Protein AF-A0A7C5IN12-F1 (afdb_monomer_lite)

Sequence (48 aa):
MQGEKITIQNGVLNVPNHPIIPFIEGDGIGTDVWAAASRVLQAAVNVA

Secondary structure (DSSP, 8-state):
---B--EEETTEEE--SSB-------STTHHHHHHHHHHHHH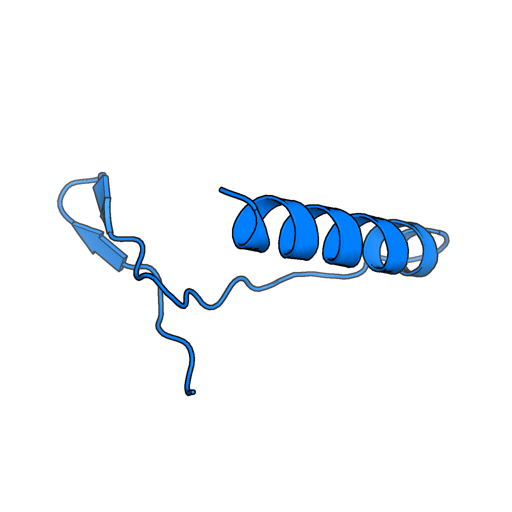HHHHH-

Foldseek 3Di:
DDADDWDDDPNDIDADLRHDDDDDQDDDCSVVVCVVVVVVVVVVSVVD

pLDDT: mean 95.03, std 7.19, range [59.81, 98.31]

Radius of gyration: 13.55 Å; chains: 1; bounding box: 32×20×32 Å

Structure (mmCIF, N/CA/C/O backbone):
data_AF-A0A7C5IN12-F1
#
_entry.id   AF-A0A7C5IN12-F1
#
loop_
_atom_site.group_PDB
_atom_site.id
_atom_site.type_symbol
_atom_site.label_atom_id
_atom_site.label_alt_id
_atom_site.label_comp_id
_atom_site.label_asym_id
_atom_site.label_entity_id
_atom_site.label_seq_id
_atom_site.pdbx_PDB_ins_code
_atom_site.Cartn_x
_atom_site.Cartn_y
_atom_site.Cartn_z
_atom_site.occupancy
_atom_site.B_iso_or_equiv
_atom_site.auth_seq_id
_atom_site.auth_comp_id
_atom_site.auth_asym_id
_atom_site.auth_atom_id
_atom_site.pdbx_PDB_model_num
ATOM 1 N N . MET A 1 1 ? -18.165 8.902 -4.986 1.00 59.81 1 MET A N 1
ATOM 2 C CA . MET A 1 1 ? -18.198 8.156 -3.709 1.00 59.81 1 MET A CA 1
ATOM 3 C C . MET A 1 1 ? -17.096 8.698 -2.824 1.00 59.81 1 MET A C 1
ATOM 5 O O . MET A 1 1 ? -16.025 8.987 -3.342 1.00 59.81 1 MET A O 1
ATOM 9 N N . GLN A 1 2 ? -17.369 8.906 -1.541 1.00 84.38 2 GLN A N 1
ATOM 10 C CA . GLN A 1 2 ? -16.384 9.400 -0.582 1.00 84.38 2 GLN A CA 1
ATOM 11 C C . GLN A 1 2 ? -15.845 8.203 0.207 1.00 84.38 2 GLN A C 1
ATOM 13 O O . GLN A 1 2 ? -16.639 7.377 0.642 1.00 84.38 2 GLN A O 1
ATOM 18 N N . GLY A 1 3 ? -14.520 8.067 0.312 1.00 93.75 3 GLY A N 1
ATOM 19 C CA . GLY A 1 3 ? -13.900 6.959 1.044 1.00 93.75 3 GLY A CA 1
ATOM 20 C C . GLY A 1 3 ? -14.078 7.081 2.559 1.00 93.75 3 GLY A C 1
ATOM 21 O O . GLY A 1 3 ? -14.287 8.175 3.086 1.00 93.75 3 GLY A O 1
ATOM 22 N N . GLU A 1 4 ? -13.947 5.959 3.257 1.00 97.62 4 GLU A N 1
ATOM 23 C CA . GLU A 1 4 ? -14.149 5.830 4.699 1.00 97.62 4 GLU A CA 1
ATOM 24 C C . GLU A 1 4 ? -12.875 5.342 5.405 1.00 97.62 4 GLU A C 1
ATOM 26 O O . GLU A 1 4 ? -12.048 4.624 4.839 1.00 97.62 4 GLU A O 1
ATOM 31 N N . LYS A 1 5 ? -12.685 5.739 6.666 1.00 97.75 5 LYS A N 1
ATOM 32 C CA . LYS A 1 5 ? -11.524 5.310 7.459 1.00 97.75 5 LYS A CA 1
ATOM 33 C C . LYS A 1 5 ? -11.709 3.875 7.948 1.00 97.75 5 LYS A C 1
ATOM 35 O O . LYS A 1 5 ? -12.781 3.509 8.418 1.00 97.75 5 LYS A O 1
ATOM 40 N N . ILE A 1 6 ? -10.626 3.105 7.933 1.00 98.06 6 ILE A N 1
ATOM 41 C CA . ILE A 1 6 ? -10.549 1.841 8.671 1.00 98.06 6 ILE A CA 1
ATOM 42 C C . ILE A 1 6 ? -10.523 2.154 10.172 1.00 98.06 6 ILE A C 1
ATOM 44 O O . ILE A 1 6 ? -9.847 3.092 10.604 1.00 98.06 6 ILE A O 1
ATOM 48 N N . THR A 1 7 ? -11.258 1.376 10.969 1.00 98.25 7 THR A N 1
ATOM 49 C CA . THR A 1 7 ? -11.270 1.499 12.437 1.00 98.25 7 THR A CA 1
ATOM 50 C C . THR A 1 7 ? -10.799 0.208 13.100 1.00 98.25 7 THR A C 1
ATOM 52 O 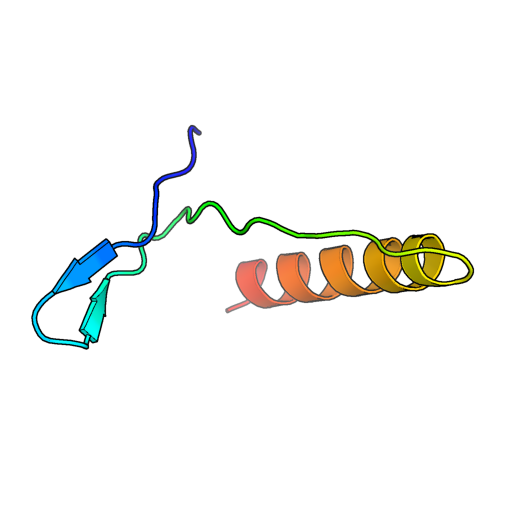O . THR A 1 7 ? -10.760 -0.845 12.466 1.00 98.25 7 THR A O 1
ATOM 55 N N . ILE A 1 8 ? -10.426 0.286 14.379 1.00 98.31 8 ILE A N 1
ATOM 56 C CA . ILE A 1 8 ? -10.048 -0.875 15.193 1.00 98.31 8 ILE A CA 1
ATOM 57 C C . ILE A 1 8 ? -10.998 -0.951 16.386 1.00 98.31 8 ILE A C 1
ATOM 59 O O . ILE A 1 8 ? -11.180 0.038 17.094 1.00 98.31 8 ILE A O 1
ATOM 63 N N . GLN A 1 9 ? -11.574 -2.127 16.628 1.00 98.06 9 GLN A N 1
ATOM 64 C CA . GLN A 1 9 ? -12.357 -2.431 17.826 1.00 98.06 9 GLN A CA 1
ATOM 65 C C . GLN A 1 9 ? -11.846 -3.737 18.433 1.00 98.06 9 GLN A C 1
ATOM 67 O O . GLN A 1 9 ? -11.785 -4.756 17.753 1.00 98.06 9 GLN A O 1
ATOM 72 N N . ASN A 1 10 ? -11.448 -3.712 19.709 1.00 97.25 10 ASN A N 1
ATOM 73 C CA . ASN A 1 10 ? -10.928 -4.885 20.430 1.00 97.25 10 ASN A CA 1
ATOM 74 C C . ASN A 1 10 ? -9.778 -5.616 19.702 1.00 97.25 10 ASN A C 1
ATOM 76 O O . ASN A 1 10 ? -9.688 -6.839 19.739 1.00 97.25 10 ASN A O 1
ATOM 80 N N . GLY A 1 11 ? -8.912 -4.870 19.008 1.00 97.50 11 GLY A N 1
ATOM 81 C CA . GLY A 1 11 ? -7.796 -5.430 18.235 1.00 97.50 11 GLY A CA 1
ATOM 82 C C . GLY A 1 11 ? -8.176 -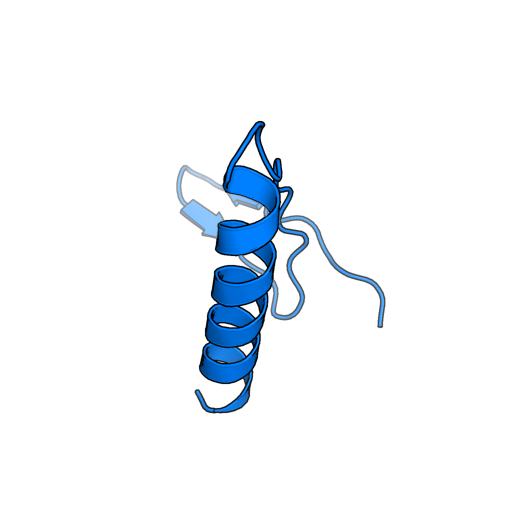5.999 16.861 1.00 97.50 11 GLY A C 1
ATOM 83 O O . GLY A 1 11 ? -7.291 -6.439 16.134 1.00 97.50 11 GLY A O 1
ATOM 84 N N . VAL A 1 12 ? -9.455 -5.955 16.477 1.00 97.94 12 VAL A N 1
ATOM 85 C CA . VAL A 1 12 ? -9.948 -6.389 15.163 1.00 97.94 12 VAL A CA 1
ATOM 86 C C . VAL A 1 12 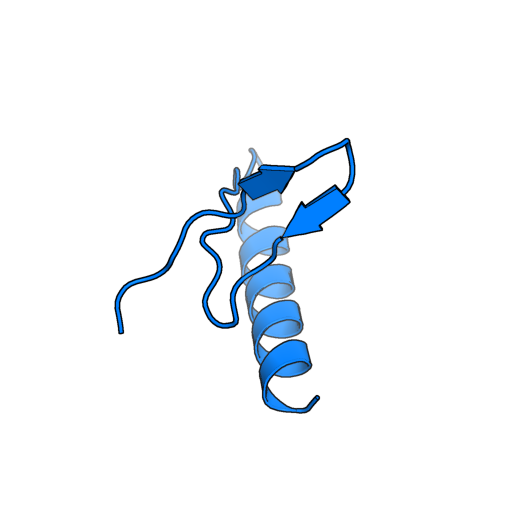? -10.159 -5.173 14.260 1.00 97.94 12 VAL A C 1
ATOM 88 O O . VAL A 1 12 ? -10.711 -4.156 14.688 1.00 97.94 12 VAL A O 1
ATOM 91 N N . LEU A 1 13 ? -9.704 -5.269 13.008 1.00 98.12 13 LEU A N 1
ATOM 92 C CA . LEU A 1 13 ? -9.911 -4.242 11.988 1.00 98.12 13 LEU A CA 1
ATOM 93 C C . LEU A 1 13 ? -11.339 -4.312 11.442 1.00 98.12 13 LEU A C 1
ATOM 95 O O . LEU A 1 13 ? -11.769 -5.354 10.954 1.00 98.12 13 LEU A O 1
ATOM 99 N N . ASN A 1 14 ? -12.029 -3.177 11.442 1.00 97.94 14 ASN A N 1
ATOM 100 C CA . ASN A 1 14 ? -13.280 -2.994 10.717 1.00 97.94 14 ASN A CA 1
ATOM 101 C C . ASN A 1 14 ? -12.976 -2.221 9.432 1.00 97.94 14 ASN A C 1
ATOM 103 O O . ASN A 1 14 ? -12.702 -1.015 9.470 1.00 97.94 14 ASN A O 1
ATOM 107 N N . VAL A 1 15 ? -12.989 -2.934 8.307 1.00 97.44 15 VAL A N 1
ATOM 108 C CA . VAL A 1 15 ? -12.646 -2.399 6.985 1.00 97.44 15 VAL A CA 1
ATOM 109 C C . VAL A 1 15 ? -13.937 -2.154 6.189 1.00 97.44 15 VAL A C 1
ATOM 111 O O . VAL A 1 15 ? -14.661 -3.115 5.936 1.00 97.44 15 VAL A O 1
ATOM 114 N N . PRO A 1 16 ? -14.263 -0.901 5.814 1.00 96.75 16 PRO A N 1
ATOM 115 C CA . PRO A 1 16 ? -15.434 -0.602 4.987 1.00 96.75 16 PRO A CA 1
ATOM 116 C C . PRO A 1 16 ? -15.207 -1.008 3.521 1.00 96.75 16 PRO A C 1
ATOM 118 O O . PRO A 1 16 ? -14.073 -1.236 3.106 1.00 96.75 16 PRO A O 1
ATOM 121 N N . ASN A 1 17 ? -16.272 -1.024 2.710 1.00 95.25 17 ASN A N 1
ATOM 122 C CA . ASN A 1 17 ? -16.193 -1.378 1.280 1.00 95.25 17 ASN A CA 1
ATOM 123 C C . ASN A 1 17 ? -15.380 -0.374 0.442 1.00 95.25 17 ASN A C 1
ATOM 125 O O . ASN A 1 17 ? -14.832 -0.732 -0.598 1.00 95.25 17 ASN A O 1
ATOM 129 N N . HIS A 1 18 ? -15.296 0.884 0.884 1.00 95.38 18 HIS A N 1
ATOM 130 C CA . HIS A 1 18 ? -14.524 1.936 0.220 1.00 95.38 18 HIS A CA 1
ATOM 131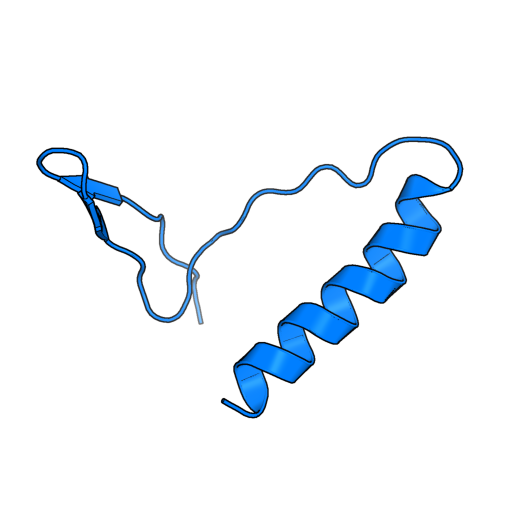 C C . HIS A 1 18 ? -13.490 2.538 1.181 1.00 95.38 18 HIS A C 1
ATOM 133 O O . HIS A 1 18 ? -13.646 3.683 1.614 1.00 95.38 18 HIS A O 1
ATOM 139 N N . PRO A 1 19 ? -12.445 1.782 1.564 1.00 97.06 19 PRO A N 1
ATOM 140 C CA . PRO A 1 19 ? -11.489 2.233 2.560 1.00 97.06 19 PRO A CA 1
ATOM 141 C C . PRO A 1 19 ? -10.511 3.263 1.982 1.00 97.06 19 PRO A C 1
ATOM 143 O O . PRO A 1 19 ? -10.091 3.179 0.829 1.00 97.06 19 PRO A O 1
ATOM 146 N N . ILE A 1 20 ? -10.090 4.213 2.814 1.00 97.19 20 ILE A N 1
ATOM 147 C CA . ILE A 1 20 ? -8.957 5.097 2.523 1.00 97.19 20 ILE A CA 1
ATOM 148 C C . ILE A 1 20 ? -7.672 4.393 2.963 1.00 97.19 20 ILE A C 1
ATOM 150 O O . ILE A 1 20 ? -7.479 4.155 4.157 1.00 97.19 20 ILE A O 1
ATOM 154 N N . ILE A 1 21 ? -6.781 4.110 2.009 1.00 96.62 21 ILE A N 1
ATOM 155 C CA . ILE A 1 21 ? -5.456 3.526 2.254 1.00 96.62 21 ILE A CA 1
ATOM 156 C C . ILE A 1 21 ? -4.383 4.583 1.956 1.00 96.62 21 ILE A C 1
ATOM 158 O O . ILE A 1 21 ? -4.153 4.902 0.788 1.00 96.62 21 ILE A O 1
ATOM 162 N N . PRO A 1 22 ? -3.734 5.161 2.982 1.00 96.88 22 PRO A N 1
ATOM 163 C CA . PRO A 1 22 ? -2.582 6.028 2.776 1.00 96.88 22 PRO A CA 1
ATOM 164 C C . PRO A 1 22 ? -1.420 5.241 2.167 1.00 96.88 22 PRO A C 1
ATOM 166 O O . PRO A 1 22 ? -1.166 4.103 2.559 1.00 96.88 22 PRO A O 1
ATOM 169 N N . PHE A 1 23 ? -0.686 5.866 1.253 1.00 96.56 23 PHE A N 1
ATOM 170 C CA . PHE A 1 23 ? 0.542 5.313 0.694 1.00 96.56 23 PHE A CA 1
ATOM 171 C C . PHE A 1 23 ? 1.619 6.395 0.629 1.00 96.56 23 PHE A C 1
ATOM 173 O O . PHE A 1 23 ? 1.327 7.591 0.636 1.00 96.56 23 PHE A O 1
ATOM 180 N N . ILE A 1 24 ? 2.868 5.950 0.558 1.00 96.81 24 ILE A N 1
ATOM 181 C CA . ILE A 1 24 ? 4.023 6.782 0.240 1.00 96.81 24 ILE A CA 1
ATOM 182 C C . ILE A 1 24 ? 4.626 6.166 -1.012 1.00 96.81 24 ILE A C 1
ATOM 184 O O . ILE A 1 24 ? 4.899 4.970 -1.036 1.00 96.81 24 ILE A O 1
ATOM 188 N N . GLU A 1 25 ? 4.788 6.970 -2.053 1.00 96.44 25 GLU A N 1
ATOM 189 C CA . GLU A 1 25 ? 5.308 6.508 -3.340 1.00 96.44 25 GLU A CA 1
ATOM 190 C C . GLU A 1 25 ? 6.774 6.051 -3.243 1.00 96.44 25 GLU A C 1
ATOM 192 O O . GLU A 1 25 ? 7.170 5.066 -3.863 1.00 96.44 25 GLU A O 1
ATOM 197 N N . GLY A 1 26 ? 7.547 6.713 -2.379 1.00 94.50 26 GLY A N 1
ATOM 198 C CA . GLY A 1 26 ? 8.970 6.457 -2.182 1.00 94.50 26 GLY A CA 1
ATOM 199 C C . GLY A 1 26 ? 9.844 7.216 -3.180 1.00 94.50 26 GLY A C 1
ATOM 200 O O . GLY A 1 26 ? 9.347 7.886 -4.081 1.00 94.50 26 GLY A O 1
ATOM 201 N N . ASP A 1 27 ? 11.158 7.110 -3.001 1.00 95.88 27 ASP A N 1
ATOM 202 C CA . ASP A 1 27 ? 12.149 7.784 -3.842 1.00 95.88 27 ASP A CA 1
ATOM 203 C C . ASP A 1 27 ? 12.667 6.862 -4.963 1.00 95.88 27 ASP A C 1
ATOM 205 O O . ASP A 1 27 ? 12.504 5.637 -4.932 1.00 95.88 27 ASP A O 1
ATOM 209 N N . GLY A 1 28 ? 13.348 7.440 -5.956 1.00 97.06 28 GLY A N 1
ATOM 210 C CA . GLY A 1 28 ? 13.985 6.685 -7.039 1.00 97.06 28 GLY A CA 1
ATOM 211 C C . GLY A 1 28 ? 12.970 5.900 -7.873 1.00 97.06 28 GLY A C 1
ATOM 212 O O . GLY A 1 28 ? 12.075 6.485 -8.470 1.00 97.06 28 GLY A O 1
ATOM 213 N N . ILE A 1 29 ? 13.101 4.570 -7.908 1.00 96.75 29 ILE A N 1
ATOM 214 C CA . ILE A 1 29 ? 12.182 3.689 -8.655 1.00 96.75 29 ILE A CA 1
ATOM 215 C C . ILE A 1 29 ? 10.812 3.511 -7.976 1.00 96.75 29 ILE A C 1
ATOM 217 O O . ILE A 1 29 ? 9.947 2.833 -8.529 1.00 96.75 29 ILE A O 1
ATOM 221 N N . GLY A 1 30 ? 10.610 4.079 -6.779 1.00 97.25 30 GLY A N 1
ATOM 222 C CA . GLY A 1 30 ? 9.354 3.982 -6.028 1.00 97.25 30 GLY A CA 1
ATOM 223 C C . GLY A 1 30 ? 8.144 4.459 -6.833 1.00 97.25 30 GLY A C 1
ATOM 224 O O . GLY A 1 30 ? 7.147 3.743 -6.910 1.00 97.25 30 GLY A O 1
ATOM 225 N N . THR A 1 31 ? 8.283 5.585 -7.540 1.00 97.38 31 THR A N 1
ATOM 226 C CA . THR A 1 31 ? 7.271 6.129 -8.464 1.00 97.38 31 THR A CA 1
ATOM 227 C C . THR A 1 31 ? 6.849 5.119 -9.529 1.00 97.38 31 THR A C 1
ATOM 229 O O . THR A 1 31 ? 5.658 4.847 -9.705 1.00 97.38 31 THR A O 1
ATOM 232 N N . ASP A 1 32 ? 7.812 4.488 -10.201 1.00 97.50 32 ASP A N 1
ATOM 233 C CA . ASP A 1 32 ? 7.523 3.535 -11.276 1.00 97.50 32 ASP A CA 1
ATOM 234 C C . ASP A 1 32 ? 6.863 2.257 -10.741 1.00 97.50 32 ASP A C 1
ATOM 236 O O . ASP A 1 32 ? 5.888 1.749 -11.310 1.00 97.50 32 ASP A O 1
ATOM 240 N N . VAL A 1 33 ? 7.365 1.745 -9.613 1.00 97.62 33 VAL A N 1
ATOM 241 C CA . VAL A 1 33 ? 6.831 0.540 -8.969 1.00 97.62 33 VAL A CA 1
ATOM 242 C C . VAL A 1 33 ? 5.418 0.787 -8.444 1.00 97.62 33 VAL A C 1
ATOM 244 O O . VAL A 1 33 ? 4.531 -0.037 -8.678 1.00 97.62 33 VAL A O 1
ATOM 247 N N . TRP A 1 34 ? 5.170 1.917 -7.779 1.00 97.94 34 TRP A N 1
ATOM 248 C CA . TRP A 1 34 ? 3.854 2.246 -7.237 1.00 97.94 3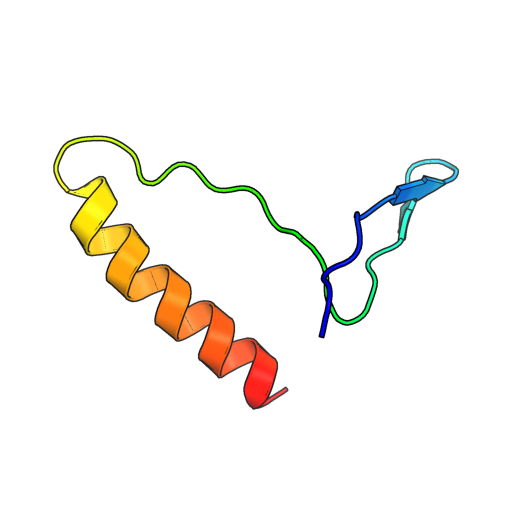4 TRP A CA 1
ATOM 249 C C . TRP A 1 34 ? 2.812 2.460 -8.339 1.00 97.94 34 TRP A C 1
ATOM 251 O O . TRP A 1 34 ? 1.682 1.965 -8.236 1.00 97.94 34 TRP A O 1
ATOM 261 N N . ALA A 1 35 ? 3.194 3.115 -9.439 1.00 97.38 35 ALA A N 1
ATOM 262 C CA . ALA A 1 35 ? 2.325 3.272 -10.598 1.00 97.38 35 ALA A CA 1
ATOM 263 C C . ALA A 1 35 ? 1.863 1.914 -11.158 1.00 97.38 35 ALA A C 1
ATOM 265 O O . ALA A 1 35 ? 0.710 1.773 -11.567 1.00 97.38 35 ALA A O 1
ATOM 266 N N . ALA A 1 36 ? 2.729 0.894 -11.158 1.00 97.81 36 ALA A N 1
ATOM 267 C CA . ALA A 1 36 ? 2.355 -0.462 -11.555 1.00 97.81 36 ALA A CA 1
ATOM 268 C C . ALA A 1 36 ? 1.520 -1.186 -10.483 1.00 97.81 36 ALA A C 1
ATOM 270 O O . ALA A 1 36 ? 0.462 -1.734 -10.799 1.00 97.81 36 ALA A O 1
ATOM 271 N N . ALA A 1 37 ? 1.964 -1.164 -9.225 1.00 98.00 37 ALA A N 1
ATOM 272 C CA . ALA A 1 37 ? 1.336 -1.892 -8.125 1.00 98.00 37 ALA A CA 1
ATOM 273 C C . ALA A 1 37 ? -0.103 -1.427 -7.856 1.00 98.00 37 ALA A C 1
ATOM 275 O O . ALA A 1 37 ? -1.008 -2.255 -7.750 1.00 98.00 37 ALA A O 1
ATOM 276 N N . SER A 1 38 ? -0.334 -0.112 -7.814 1.00 97.38 38 SER A N 1
ATOM 277 C CA . SER A 1 38 ? -1.662 0.470 -7.571 1.00 97.38 38 SER A CA 1
ATOM 278 C C . SER A 1 38 ? -2.705 0.004 -8.594 1.00 97.38 38 SER A C 1
ATOM 280 O O . SER A 1 38 ? -3.823 -0.350 -8.218 1.00 97.38 38 SER A O 1
ATOM 282 N N . ARG A 1 39 ? -2.333 -0.097 -9.880 1.00 97.25 39 ARG A N 1
ATOM 283 C CA . ARG A 1 39 ? -3.215 -0.609 -10.945 1.00 97.25 39 ARG A CA 1
ATOM 284 C C . ARG A 1 39 ? -3.572 -2.080 -10.752 1.00 97.25 39 ARG A C 1
ATOM 286 O O . ARG A 1 39 ? -4.727 -2.450 -10.947 1.00 97.25 39 ARG A O 1
ATOM 293 N N . VAL A 1 40 ? -2.601 -2.906 -10.363 1.00 97.56 40 VAL A N 1
ATOM 294 C CA . VAL A 1 40 ? -2.821 -4.341 -10.118 1.00 97.56 40 VAL A CA 1
ATOM 295 C C . VAL A 1 40 ? -3.757 -4.545 -8.930 1.00 97.56 40 VAL A C 1
ATOM 297 O O . VAL A 1 40 ? -4.721 -5.297 -9.043 1.00 97.56 40 VAL A O 1
ATOM 300 N N . LEU A 1 41 ? -3.520 -3.839 -7.821 1.00 97.56 41 LEU A N 1
ATOM 301 C CA . LEU A 1 41 ? -4.366 -3.920 -6.627 1.00 97.56 41 LEU A CA 1
ATOM 302 C C . LEU A 1 41 ? -5.804 -3.482 -6.927 1.00 97.56 41 LEU A C 1
ATOM 304 O O . LEU A 1 41 ? -6.745 -4.184 -6.565 1.00 97.56 41 LEU A O 1
ATOM 308 N N . GLN A 1 42 ? -5.983 -2.367 -7.643 1.00 95.31 42 GLN A N 1
ATOM 309 C CA . GLN A 1 42 ? -7.315 -1.883 -8.004 1.00 95.31 42 GLN A CA 1
ATOM 310 C C . GLN A 1 42 ? -8.061 -2.872 -8.909 1.00 95.31 42 GLN A C 1
ATOM 312 O O . GLN A 1 42 ? -9.248 -3.119 -8.705 1.00 95.31 42 GLN A O 1
ATOM 317 N N . ALA A 1 43 ? -7.374 -3.452 -9.896 1.00 97.12 43 ALA A N 1
ATOM 318 C CA . ALA A 1 43 ? -7.966 -4.451 -10.778 1.00 97.12 43 ALA A CA 1
ATOM 319 C C . ALA A 1 43 ? -8.355 -5.723 -10.015 1.00 97.12 43 ALA A C 1
ATOM 321 O O . ALA A 1 43 ? -9.449 -6.234 -10.231 1.00 97.12 43 ALA A O 1
ATOM 322 N N . ALA A 1 44 ? -7.502 -6.195 -9.101 1.00 97.12 44 ALA A N 1
ATOM 323 C CA . ALA A 1 44 ? -7.765 -7.377 -8.285 1.00 97.12 44 ALA A CA 1
ATOM 324 C C . ALA A 1 44 ? -9.016 -7.212 -7.408 1.00 97.12 44 ALA A C 1
ATOM 326 O O . ALA A 1 44 ? -9.822 -8.131 -7.326 1.00 97.12 44 ALA A O 1
ATOM 327 N N . VAL A 1 45 ? -9.211 -6.032 -6.809 1.00 95.00 45 VAL A N 1
ATOM 328 C CA . VAL A 1 45 ? -10.420 -5.729 -6.024 1.00 95.00 45 VAL A CA 1
ATOM 329 C C . VAL A 1 45 ? -11.670 -5.687 -6.904 1.00 95.00 45 VAL A C 1
ATOM 331 O O . VAL A 1 45 ? -12.721 -6.146 -6.482 1.00 95.00 45 VAL A O 1
ATOM 334 N N . ASN A 1 46 ? -11.572 -5.167 -8.130 1.00 93.00 46 ASN A N 1
ATOM 335 C CA . ASN A 1 46 ? -12.730 -5.049 -9.020 1.00 93.00 46 ASN A CA 1
ATOM 336 C C . ASN A 1 46 ? -13.239 -6.397 -9.567 1.00 93.00 46 ASN A C 1
ATOM 338 O O . ASN A 1 46 ? -14.370 -6.452 -10.044 1.00 93.00 46 ASN A O 1
ATOM 342 N N . VAL A 1 47 ? -12.405 -7.443 -9.578 1.00 85.38 47 VAL A N 1
ATOM 343 C CA . VAL A 1 47 ? -12.756 -8.775 -10.118 1.00 85.38 47 VAL A CA 1
ATOM 344 C C . VAL A 1 47 ? -13.047 -9.821 -9.038 1.00 85.38 47 VAL A C 1
ATOM 346 O O . VAL A 1 47 ? -13.370 -10.957 -9.385 1.00 85.38 47 VAL A O 1
ATOM 349 N N . ALA A 1 48 ? -12.891 -9.456 -7.765 1.00 66.56 48 ALA A N 1
ATOM 350 C CA . ALA A 1 48 ? -13.225 -10.284 -6.609 1.00 66.56 48 ALA A CA 1
ATOM 351 C C . ALA A 1 48 ? -14.707 -10.132 -6.241 1.00 66.56 48 ALA A C 1
ATOM 353 O O . ALA A 1 48 ? -15.311 -11.160 -5.862 1.00 66.56 48 ALA A O 1
#